Protein AF-A0A925TRJ9-F1 (afdb_monomer_lite)

Sequence (64 aa):
MKTAEVEVFSEATNDPVVRMQGRAFPGIVIQGDSLKNIYALAEEIRALAAQTEQAELTEVASEL

Radius of gyration: 17.24 Å; chains: 1; bounding box: 34×28×43 Å

pLDDT: mean 79.12, std 12.3, range [45.81, 95.62]

Structure (mmCIF, N/CA/C/O backbone):
data_AF-A0A925TRJ9-F1
#
_entry.id   AF-A0A925TRJ9-F1
#
loop_
_atom_site.group_PDB
_atom_site.id
_atom_site.type_symbol
_atom_site.label_atom_id
_atom_site.label_alt_id
_atom_site.label_comp_id
_atom_site.label_asym_id
_atom_site.label_entity_id
_atom_site.label_seq_id
_atom_site.pdbx_PDB_ins_code
_atom_site.Cartn_x
_atom_site.Cartn_y
_atom_site.Cartn_z
_atom_site.occupancy
_atom_site.B_iso_or_equiv
_atom_site.auth_seq_id
_atom_site.auth_comp_id
_atom_site.auth_asym_id
_atom_site.auth_atom_id
_atom_site.pdbx_PDB_model_num
ATOM 1 N N . MET A 1 1 ? 4.259 19.145 -14.243 1.00 45.81 1 MET A N 1
ATOM 2 C CA . MET A 1 1 ? 4.060 17.757 -14.714 1.00 45.81 1 MET A CA 1
ATOM 3 C C . MET A 1 1 ? 5.266 17.378 -15.559 1.00 45.81 1 MET A C 1
ATOM 5 O O . MET A 1 1 ? 5.665 18.190 -16.382 1.00 45.81 1 MET A O 1
ATOM 9 N N . LYS A 1 2 ? 5.894 16.224 -15.314 1.00 66.62 2 LYS A N 1
ATOM 10 C CA . LYS A 1 2 ? 7.047 15.736 -16.085 1.00 66.62 2 LYS A CA 1
ATOM 11 C C . LYS A 1 2 ? 6.691 14.356 -16.624 1.00 66.62 2 LYS A C 1
ATOM 13 O O . LYS A 1 2 ? 6.266 13.509 -15.846 1.00 66.62 2 LYS A O 1
ATOM 18 N N . THR A 1 3 ? 6.821 14.163 -17.928 1.00 71.81 3 THR A N 1
ATOM 19 C CA . THR A 1 3 ? 6.571 12.887 -18.602 1.00 71.81 3 THR A CA 1
ATOM 20 C C . THR A 1 3 ? 7.900 12.190 -18.873 1.00 71.81 3 THR A C 1
ATOM 22 O O . THR A 1 3 ? 8.925 12.844 -19.078 1.00 71.81 3 THR A O 1
ATOM 25 N N . ALA A 1 4 ? 7.895 10.864 -18.821 1.00 74.75 4 ALA A N 1
ATOM 26 C CA . ALA A 1 4 ? 9.034 10.036 -19.185 1.00 74.75 4 ALA A CA 1
ATOM 27 C C . ALA A 1 4 ? 8.519 8.800 -19.920 1.00 74.75 4 ALA A C 1
ATOM 29 O O . ALA A 1 4 ? 7.527 8.207 -19.498 1.00 74.75 4 ALA A O 1
ATOM 30 N N . GLU A 1 5 ? 9.192 8.431 -21.004 1.00 78.69 5 GLU A N 1
ATOM 31 C CA . GLU A 1 5 ? 8.949 7.171 -21.702 1.00 78.69 5 GLU A CA 1
ATOM 32 C C . GLU A 1 5 ? 9.713 6.050 -20.989 1.00 78.69 5 GLU A C 1
ATOM 34 O O . GL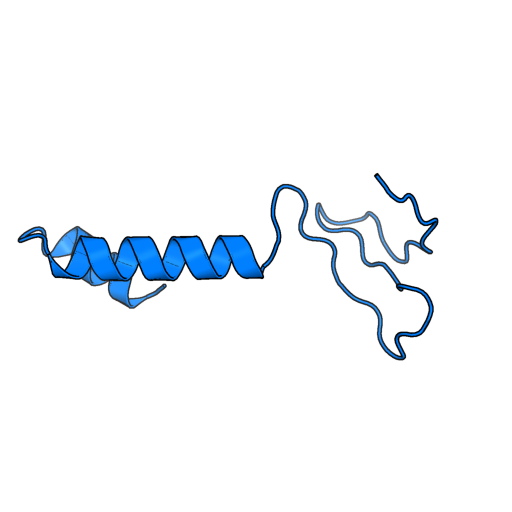U A 1 5 ? 10.867 6.230 -20.585 1.00 78.69 5 GLU A O 1
ATOM 39 N N . VAL A 1 6 ? 9.060 4.904 -20.801 1.00 78.25 6 VAL A N 1
ATOM 40 C CA . VAL A 1 6 ? 9.625 3.733 -20.121 1.00 78.25 6 VAL A CA 1
ATOM 41 C C . VAL A 1 6 ? 9.428 2.484 -20.967 1.00 78.25 6 VAL A C 1
ATOM 43 O O . VAL A 1 6 ? 8.425 2.343 -21.662 1.00 78.25 6 VAL A O 1
ATOM 46 N N . GLU A 1 7 ? 10.394 1.575 -20.894 1.00 75.81 7 GLU A N 1
ATOM 47 C CA . GLU A 1 7 ? 10.313 0.260 -21.528 1.00 75.81 7 GLU A CA 1
ATOM 48 C C . GLU A 1 7 ? 9.446 -0.670 -20.668 1.00 75.81 7 GLU A C 1
ATOM 50 O O . GLU A 1 7 ? 9.708 -0.818 -19.468 1.00 75.81 7 GLU A O 1
ATOM 55 N N . VAL A 1 8 ? 8.422 -1.272 -21.280 1.00 74.12 8 VAL A N 1
ATOM 56 C CA . VAL A 1 8 ? 7.488 -2.215 -20.645 1.00 74.12 8 VAL A CA 1
ATOM 57 C C . VAL A 1 8 ? 7.916 -3.643 -20.984 1.00 74.12 8 VAL A C 1
ATOM 59 O O . VAL A 1 8 ? 8.047 -3.993 -22.153 1.00 74.12 8 VAL A O 1
ATOM 62 N N . PHE A 1 9 ? 8.137 -4.472 -19.962 1.00 67.88 9 PHE A N 1
ATOM 63 C CA . PHE A 1 9 ? 8.589 -5.863 -20.124 1.00 67.88 9 PHE A CA 1
ATOM 64 C C . PHE A 1 9 ? 7.441 -6.878 -20.154 1.00 67.88 9 PHE A C 1
ATOM 66 O O . PHE A 1 9 ? 7.607 -7.974 -20.686 1.00 67.88 9 PHE A O 1
ATOM 73 N N . SER A 1 10 ? 6.295 -6.547 -19.558 1.00 68.00 10 SER A N 1
ATOM 74 C CA . SER A 1 10 ? 5.102 -7.393 -19.540 1.00 68.00 10 SER A CA 1
ATOM 75 C C . SER A 1 10 ? 3.866 -6.556 -19.228 1.00 68.00 10 SER A C 1
ATOM 77 O O . SER A 1 10 ? 3.895 -5.734 -18.312 1.00 68.00 10 SER A O 1
ATOM 79 N N . GLU A 1 11 ? 2.789 -6.816 -19.967 1.00 65.94 11 GLU A N 1
ATOM 80 C CA . GLU A 1 11 ? 1.440 -6.269 -19.751 1.00 65.94 11 GLU A CA 1
ATOM 81 C C . GLU A 1 11 ? 0.450 -7.363 -19.307 1.00 65.94 11 GLU A C 1
ATOM 83 O O . G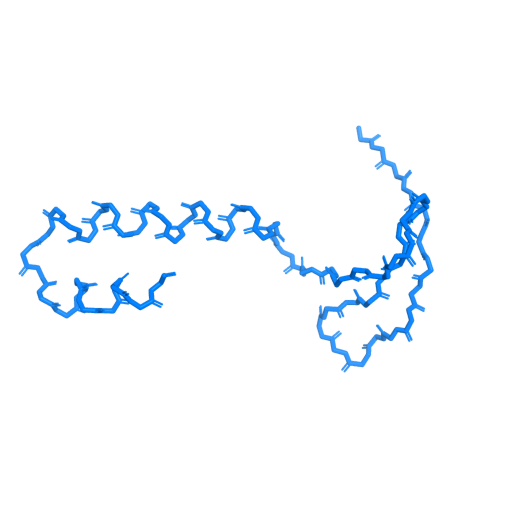LU A 1 11 ? -0.755 -7.145 -19.251 1.00 65.94 11 GLU A O 1
ATOM 88 N N . ALA A 1 12 ? 0.941 -8.572 -19.010 1.00 63.34 12 ALA A N 1
ATOM 89 C CA . ALA A 1 12 ? 0.094 -9.723 -18.688 1.00 63.34 12 ALA A CA 1
ATOM 90 C C . ALA A 1 12 ? -0.610 -9.618 -17.315 1.00 63.34 12 ALA A C 1
ATOM 92 O O . ALA A 1 12 ? -1.457 -10.451 -16.996 1.00 63.34 12 ALA A O 1
ATOM 93 N N . THR A 1 13 ? -0.261 -8.618 -16.503 1.00 56.22 13 THR A N 1
ATOM 94 C CA . THR A 1 13 ? -0.808 -8.340 -15.166 1.00 56.22 13 THR A CA 1
ATOM 95 C C . THR A 1 13 ? -1.216 -6.868 -15.065 1.00 56.22 13 THR A C 1
ATOM 97 O O . THR A 1 13 ? -0.656 -6.036 -15.773 1.00 56.22 13 THR A O 1
ATOM 100 N N . ASN A 1 14 ? -2.140 -6.526 -14.153 1.00 58.78 14 ASN A N 1
ATOM 101 C CA . ASN A 1 14 ? -2.577 -5.136 -13.886 1.00 58.78 14 ASN A CA 1
ATOM 102 C C . ASN A 1 14 ? -1.439 -4.176 -13.480 1.00 58.78 14 ASN A C 1
ATOM 104 O O . ASN A 1 14 ? -1.641 -2.966 -13.413 1.00 58.78 14 ASN A O 1
ATOM 108 N N . ASP A 1 15 ? -0.249 -4.717 -13.238 1.00 62.94 15 ASP A N 1
ATOM 109 C CA . ASP A 1 15 ? 0.938 -3.985 -12.846 1.00 62.94 15 ASP A CA 1
ATOM 110 C C . ASP A 1 15 ? 2.018 -4.121 -13.936 1.00 62.94 15 ASP A C 1
ATOM 112 O O . ASP A 1 15 ? 2.665 -5.174 -14.027 1.00 62.94 15 ASP A O 1
ATOM 116 N N . PRO A 1 16 ? 2.226 -3.108 -14.801 1.00 67.81 16 PRO A N 1
ATOM 117 C CA . PRO A 1 16 ? 3.260 -3.183 -15.821 1.00 67.81 16 PRO A CA 1
ATOM 118 C C . PRO A 1 16 ? 4.650 -3.195 -15.180 1.00 67.81 16 PRO A C 1
ATOM 120 O O . PRO A 1 16 ? 4.985 -2.372 -14.320 1.00 67.81 16 PRO A O 1
ATOM 123 N N . VAL A 1 17 ? 5.493 -4.124 -15.629 1.00 69.25 17 VAL A N 1
ATOM 124 C CA . VAL A 1 17 ? 6.909 -4.161 -15.243 1.00 69.25 17 VAL A CA 1
ATOM 125 C C . VAL A 1 17 ? 7.663 -3.161 -16.111 1.00 69.25 17 VAL A C 1
ATOM 127 O O . VAL A 1 17 ? 7.721 -3.323 -17.331 1.00 69.25 17 VAL A O 1
ATOM 130 N N . VAL A 1 18 ? 8.258 -2.140 -15.492 1.00 74.06 18 VAL A N 1
ATOM 131 C CA . VAL A 1 18 ? 8.950 -1.046 -16.188 1.00 74.06 18 VAL A CA 1
ATOM 132 C C . VAL A 1 18 ? 10.390 -0.887 -15.722 1.00 74.06 18 VAL A C 1
ATOM 134 O O . VAL A 1 18 ? 10.735 -1.150 -14.568 1.00 74.06 18 VAL A O 1
ATOM 137 N N . ARG A 1 19 ? 11.251 -0.363 -16.595 1.00 74.62 19 ARG A N 1
ATOM 138 C CA . ARG A 1 19 ? 12.605 0.062 -16.214 1.00 74.62 19 ARG A CA 1
ATOM 139 C C . ARG A 1 19 ? 12.755 1.572 -16.349 1.00 74.62 19 ARG A C 1
ATOM 141 O O . ARG A 1 19 ? 12.818 2.111 -17.449 1.00 74.62 19 ARG A O 1
ATOM 148 N N . MET A 1 20 ? 12.857 2.252 -15.209 1.00 76.12 20 MET A N 1
ATOM 149 C CA . MET A 1 20 ? 13.180 3.681 -15.164 1.00 76.12 20 MET A CA 1
ATOM 150 C C . MET A 1 20 ? 14.634 3.909 -15.598 1.00 76.12 20 MET A C 1
ATOM 152 O O . MET A 1 20 ? 15.528 3.176 -15.161 1.00 76.12 20 MET A O 1
ATOM 156 N N . GLN A 1 21 ? 14.892 4.946 -16.404 1.00 73.12 21 GLN A N 1
ATOM 157 C CA . GLN A 1 21 ? 16.264 5.319 -16.769 1.00 73.12 21 GLN A CA 1
ATOM 158 C C . GLN A 1 21 ? 17.121 5.554 -15.514 1.00 73.12 21 GLN A C 1
ATOM 160 O O . GLN A 1 21 ? 16.708 6.243 -14.582 1.00 73.12 21 GLN A O 1
ATOM 165 N N . GLY A 1 22 ? 18.324 4.975 -15.497 1.00 75.50 22 GLY A N 1
ATOM 166 C CA . GLY A 1 22 ? 19.272 5.097 -14.385 1.00 75.50 22 GLY A CA 1
ATOM 167 C C . GLY A 1 22 ? 19.099 4.078 -13.252 1.00 75.50 22 GLY A C 1
ATOM 168 O O . GLY A 1 22 ? 19.883 4.109 -12.306 1.00 75.50 22 GLY A O 1
ATOM 169 N N . ARG A 1 23 ? 18.127 3.155 -13.325 1.00 75.62 23 ARG A N 1
ATOM 170 C CA . ARG A 1 23 ? 18.033 2.019 -12.390 1.00 75.62 23 ARG A CA 1
ATOM 171 C C . ARG A 1 23 ? 18.620 0.741 -12.986 1.00 75.62 23 ARG A C 1
ATOM 173 O O . ARG A 1 23 ? 18.352 0.403 -14.134 1.00 75.62 23 ARG A O 1
ATOM 180 N N . ALA A 1 24 ? 19.386 0.016 -12.170 1.00 75.75 24 ALA A N 1
ATOM 181 C CA . ALA A 1 24 ? 19.989 -1.264 -12.548 1.00 75.75 24 ALA A CA 1
ATOM 182 C C . ALA A 1 24 ? 18.967 -2.412 -12.630 1.00 75.75 24 ALA A C 1
ATOM 184 O O . ALA A 1 24 ? 19.174 -3.361 -13.380 1.00 75.75 24 ALA A O 1
ATOM 185 N N . PHE A 1 25 ? 17.858 -2.310 -11.889 1.00 73.88 25 PHE A N 1
ATOM 186 C CA . PHE A 1 25 ? 16.831 -3.347 -11.800 1.00 73.88 25 PHE A CA 1
ATOM 187 C C . PHE A 1 25 ? 15.452 -2.798 -12.202 1.00 73.88 25 PHE A C 1
ATOM 189 O O . PHE A 1 25 ? 15.153 -1.636 -11.891 1.00 73.88 25 PHE A O 1
ATOM 196 N N . PRO A 1 26 ? 14.621 -3.600 -12.895 1.00 71.31 26 PRO A N 1
ATOM 197 C CA . PRO A 1 26 ? 13.250 -3.228 -13.231 1.00 71.31 26 PRO A CA 1
ATOM 198 C C . PRO A 1 26 ? 12.393 -3.084 -11.965 1.00 71.31 26 PRO A C 1
ATOM 200 O O . PRO A 1 26 ? 12.662 -3.704 -10.938 1.00 71.31 26 PRO A O 1
ATOM 203 N N . GLY A 1 27 ? 11.372 -2.234 -12.039 1.00 69.25 27 GLY A N 1
ATOM 204 C CA . GLY A 1 27 ? 10.370 -2.038 -10.996 1.00 69.25 27 GLY A CA 1
ATOM 205 C C . GLY A 1 27 ? 8.977 -2.410 -11.496 1.00 69.25 27 GLY A C 1
ATOM 206 O O . GLY A 1 27 ? 8.734 -2.46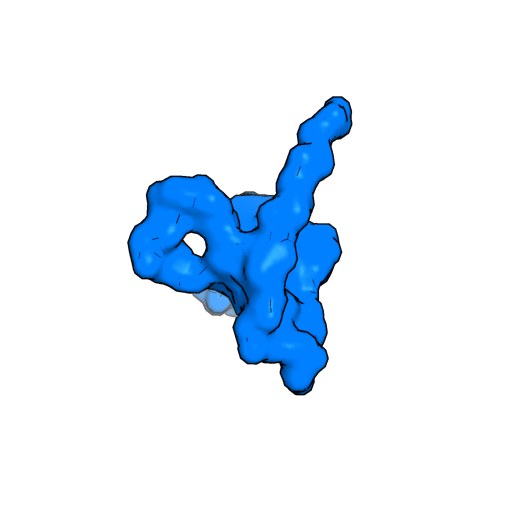9 -12.698 1.00 69.25 27 GLY A O 1
ATOM 207 N N . ILE A 1 28 ? 8.060 -2.648 -10.566 1.00 69.75 28 ILE A N 1
ATOM 208 C CA . ILE A 1 28 ? 6.648 -2.897 -10.863 1.00 69.75 28 ILE A CA 1
ATOM 209 C C . ILE A 1 28 ? 5.887 -1.584 -10.659 1.00 69.75 28 ILE A C 1
ATOM 211 O O . ILE A 1 28 ? 6.078 -0.907 -9.644 1.00 69.75 28 ILE A O 1
ATOM 215 N N . VAL A 1 29 ? 5.067 -1.196 -11.634 1.00 70.38 29 VAL A N 1
ATOM 216 C CA . VAL A 1 29 ? 4.132 -0.075 -11.493 1.00 70.38 29 VAL A CA 1
ATOM 217 C C . VAL A 1 29 ? 2.870 -0.600 -10.838 1.00 70.38 29 VAL A C 1
ATOM 219 O O . VAL A 1 29 ? 2.196 -1.428 -11.429 1.00 70.38 29 VAL A O 1
ATOM 222 N N . ILE A 1 30 ? 2.530 -0.076 -9.665 1.00 68.44 30 ILE A N 1
ATOM 223 C CA . ILE A 1 30 ? 1.227 -0.325 -9.047 1.00 68.44 30 ILE A CA 1
ATOM 224 C C . ILE A 1 30 ? 0.275 0.748 -9.571 1.00 68.44 30 ILE A C 1
ATOM 226 O O . ILE A 1 30 ? 0.486 1.940 -9.332 1.00 68.44 30 ILE A O 1
ATOM 230 N N . GLN A 1 31 ? -0.723 0.356 -10.365 1.00 62.91 31 GLN A N 1
ATOM 231 C CA . GLN A 1 31 ? -1.692 1.315 -10.896 1.00 62.91 31 GLN A CA 1
ATOM 232 C C . GLN A 1 31 ? -2.627 1.813 -9.786 1.00 62.91 31 GLN A C 1
ATOM 234 O O . GLN A 1 31 ? -3.241 1.028 -9.074 1.00 62.91 31 GLN A O 1
ATOM 239 N N . GLY A 1 32 ? -2.774 3.136 -9.677 1.00 62.00 32 GLY A N 1
ATOM 240 C CA . GLY A 1 32 ? -3.761 3.779 -8.802 1.00 62.00 32 GLY A CA 1
ATOM 241 C C . GLY A 1 32 ? -3.196 4.410 -7.530 1.00 62.00 32 GLY A C 1
ATOM 242 O O . GLY A 1 32 ? -3.835 5.316 -7.005 1.00 62.00 32 GLY A O 1
ATOM 243 N N . ASP A 1 33 ? -1.995 4.028 -7.082 1.00 59.78 33 ASP A N 1
ATOM 244 C CA . ASP A 1 33 ? -1.314 4.705 -5.975 1.00 59.78 33 ASP A CA 1
ATOM 245 C C . ASP A 1 33 ? 0.194 4.381 -5.907 1.00 59.78 33 ASP A C 1
ATOM 247 O O . ASP A 1 33 ? 0.686 3.474 -6.574 1.00 59.78 33 ASP A O 1
ATOM 251 N N . SER A 1 34 ? 0.965 5.109 -5.095 1.00 69.94 34 SER A N 1
ATOM 252 C CA . SER A 1 34 ? 2.343 4.713 -4.774 1.00 69.94 34 SER A CA 1
ATOM 253 C C . SER A 1 34 ? 2.372 3.734 -3.595 1.00 69.94 34 SER A C 1
ATOM 255 O O . SER A 1 34 ? 1.597 3.884 -2.654 1.00 69.94 34 SER A O 1
ATOM 257 N N . LEU A 1 35 ? 3.331 2.794 -3.568 1.00 76.00 35 LEU A N 1
ATOM 258 C CA . LEU A 1 35 ? 3.574 1.934 -2.389 1.00 76.00 35 LEU A CA 1
ATOM 259 C C . LEU A 1 35 ? 3.698 2.740 -1.090 1.00 76.00 35 LEU A C 1
ATOM 261 O O . LEU A 1 35 ? 3.276 2.290 -0.033 1.00 76.00 35 LEU A O 1
ATOM 265 N N . LYS A 1 36 ? 4.260 3.951 -1.177 1.00 78.31 36 LYS A N 1
ATOM 266 C CA . LYS A 1 36 ? 4.382 4.868 -0.043 1.00 78.31 36 LYS A CA 1
ATOM 267 C C . LYS A 1 36 ? 3.018 5.294 0.503 1.00 78.31 36 LYS A C 1
ATOM 269 O O . LYS A 1 36 ? 2.876 5.413 1.713 1.00 78.31 36 LYS A O 1
ATOM 274 N N . ASN A 1 37 ? 2.051 5.546 -0.368 1.00 80.50 37 ASN A N 1
ATOM 275 C CA . ASN A 1 37 ? 0.718 5.978 0.036 1.00 80.50 37 ASN A CA 1
ATOM 276 C C . ASN A 1 37 ? -0.092 4.803 0.590 1.00 80.50 37 ASN A C 1
ATOM 278 O O . ASN A 1 37 ? -0.712 4.959 1.633 1.00 80.50 37 ASN A O 1
ATOM 282 N N . ILE A 1 38 ? 0.016 3.615 -0.018 1.00 84.38 38 ILE A N 1
ATOM 283 C CA . ILE A 1 38 ? -0.566 2.378 0.529 1.00 84.38 38 ILE A CA 1
ATOM 284 C C . ILE A 1 38 ? -0.014 2.110 1.935 1.0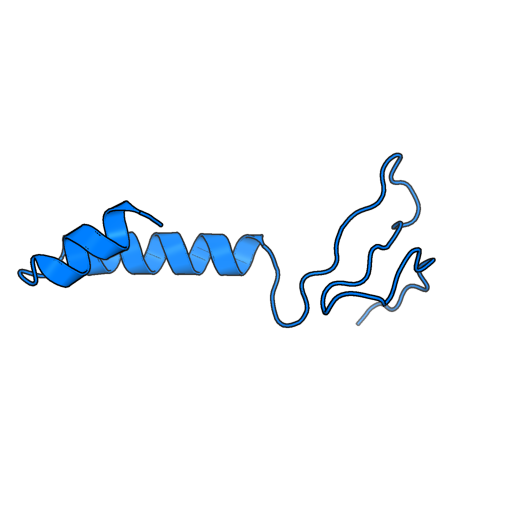0 84.38 38 ILE A C 1
ATOM 286 O O . ILE A 1 38 ? -0.776 1.881 2.867 1.00 84.38 38 ILE A O 1
ATOM 290 N N . TYR A 1 39 ? 1.307 2.215 2.105 1.00 88.75 39 TYR A N 1
ATOM 291 C CA . TYR A 1 39 ? 1.957 2.080 3.408 1.00 88.75 39 TYR A CA 1
ATOM 292 C C . TYR A 1 39 ? 1.481 3.141 4.413 1.00 88.75 39 TYR A C 1
ATOM 294 O O . TYR A 1 39 ? 1.177 2.821 5.557 1.00 88.75 39 TYR A O 1
ATOM 302 N N . ALA A 1 40 ? 1.388 4.407 3.996 1.00 90.00 40 ALA A N 1
ATOM 303 C CA . ALA A 1 40 ? 0.920 5.485 4.866 1.00 90.00 40 ALA A CA 1
ATOM 304 C C . ALA A 1 40 ? -0.540 5.284 5.310 1.00 90.00 40 ALA A C 1
ATOM 306 O O . ALA A 1 40 ? -0.854 5.517 6.473 1.00 90.00 40 ALA A O 1
ATOM 307 N N . LEU A 1 41 ? -1.407 4.816 4.407 1.00 91.56 41 LEU A N 1
ATOM 308 C CA . LEU A 1 41 ? -2.799 4.482 4.712 1.00 91.56 41 LEU A CA 1
ATOM 309 C C .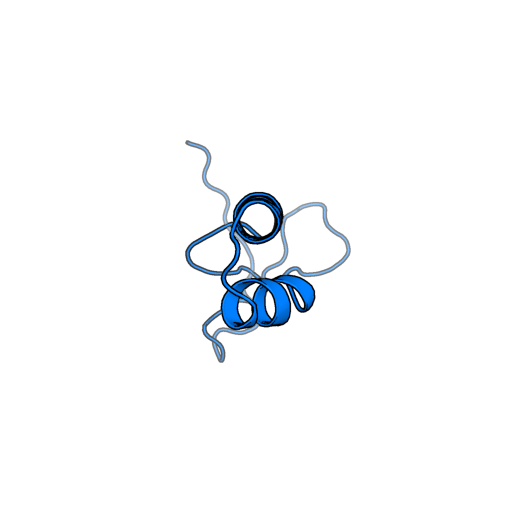 LEU A 1 41 ? -2.897 3.310 5.694 1.00 91.56 41 LEU A C 1
ATOM 311 O O . LEU A 1 41 ? -3.682 3.375 6.635 1.00 91.56 41 LEU A O 1
ATOM 315 N N . ALA A 1 42 ? -2.085 2.265 5.513 1.00 93.19 42 ALA A N 1
ATOM 316 C CA . ALA A 1 42 ? -2.017 1.143 6.448 1.00 93.19 42 ALA A CA 1
ATOM 317 C C . ALA A 1 42 ? -1.611 1.604 7.862 1.00 93.19 42 ALA A C 1
ATOM 319 O O . ALA A 1 42 ? -2.275 1.258 8.838 1.00 93.19 42 ALA A O 1
ATOM 320 N N . GLU A 1 43 ? -0.589 2.459 7.974 1.00 95.62 43 GLU A N 1
ATOM 321 C CA . GLU A 1 43 ? -0.164 3.045 9.255 1.00 95.62 43 GLU A CA 1
ATOM 322 C C . GLU A 1 43 ? -1.262 3.895 9.913 1.00 95.62 43 GLU A C 1
ATOM 324 O O . GLU A 1 43 ? -1.473 3.812 11.125 1.00 95.62 43 GLU A O 1
ATOM 329 N N . GLU A 1 44 ? -1.987 4.698 9.132 1.00 95.00 44 GLU A N 1
ATOM 330 C CA . GLU A 1 44 ? -3.099 5.507 9.638 1.00 95.00 44 GLU A CA 1
ATOM 331 C C . GLU A 1 44 ? -4.242 4.627 10.163 1.00 95.00 44 GLU A C 1
ATOM 333 O O . GLU A 1 44 ? -4.746 4.858 11.265 1.00 95.00 44 GLU A O 1
ATOM 338 N N . ILE A 1 45 ? -4.597 3.568 9.427 1.00 95.06 45 ILE A N 1
ATOM 339 C CA . ILE A 1 45 ? -5.600 2.585 9.853 1.00 95.06 45 ILE A CA 1
ATOM 340 C C . ILE A 1 45 ? -5.170 1.916 11.161 1.00 95.06 45 ILE A C 1
ATOM 342 O O . ILE A 1 45 ? -5.977 1.839 12.086 1.00 95.06 45 ILE A O 1
ATOM 346 N N . ARG A 1 46 ? -3.903 1.500 11.292 1.00 95.00 46 ARG A N 1
ATOM 347 C CA . ARG A 1 46 ? -3.364 0.930 12.540 1.00 95.00 46 ARG A CA 1
ATOM 348 C C . ARG A 1 46 ? -3.488 1.894 13.716 1.00 95.00 46 ARG A C 1
ATOM 350 O O . ARG A 1 46 ? -3.924 1.501 14.798 1.00 95.00 46 ARG A O 1
ATOM 357 N N . ALA A 1 47 ? -3.131 3.160 13.509 1.00 94.19 47 ALA A N 1
ATOM 358 C CA . ALA A 1 47 ? -3.195 4.181 14.549 1.00 94.19 47 ALA A CA 1
ATOM 359 C C . ALA A 1 47 ? -4.635 4.478 14.997 1.00 94.19 47 ALA A C 1
ATOM 361 O O . ALA A 1 47 ? -4.875 4.692 16.187 1.00 94.19 47 ALA A O 1
ATOM 362 N N . LEU A 1 48 ? -5.591 4.486 14.064 1.00 94.81 48 LEU A N 1
ATOM 363 C CA . LEU A 1 48 ? -7.014 4.672 14.360 1.00 94.81 48 LEU A CA 1
ATOM 364 C C . LEU A 1 48 ? -7.623 3.430 15.023 1.00 94.81 48 LEU A C 1
ATOM 366 O O . LEU A 1 48 ? -8.385 3.564 15.980 1.00 94.81 48 LEU A O 1
ATOM 370 N N . ALA A 1 49 ? -7.250 2.229 14.574 1.00 94.75 49 ALA A N 1
ATOM 371 C CA . ALA A 1 49 ? -7.708 0.970 15.154 1.00 94.75 49 ALA A CA 1
ATOM 372 C C . ALA A 1 49 ? -7.279 0.830 16.626 1.00 94.75 49 ALA A C 1
ATOM 374 O O . ALA A 1 49 ? -8.066 0.421 17.473 1.00 94.75 49 ALA A O 1
ATOM 375 N N . ALA A 1 50 ? -6.067 1.273 16.971 1.00 90.19 50 ALA A N 1
ATOM 376 C CA . ALA A 1 50 ? -5.583 1.276 18.353 1.00 90.19 50 ALA A CA 1
ATOM 377 C C . ALA A 1 50 ? -6.392 2.185 19.306 1.00 90.19 50 ALA A C 1
ATOM 379 O O . ALA A 1 50 ? -6.247 2.078 20.522 1.00 90.19 50 ALA A O 1
ATOM 380 N N . GLN A 1 51 ? -7.217 3.088 18.770 1.00 93.12 51 GLN A N 1
ATOM 381 C CA . GLN A 1 51 ? -8.041 4.025 19.540 1.00 93.12 51 GLN A CA 1
ATOM 382 C C . GLN A 1 51 ? -9.509 3.582 19.660 1.00 93.12 51 GLN A C 1
ATOM 384 O O . GLN A 1 51 ? -10.295 4.277 20.303 1.00 93.12 51 GLN A O 1
ATOM 389 N N . THR A 1 52 ? -9.898 2.454 19.054 1.00 90.25 52 THR A N 1
ATOM 390 C CA . THR A 1 52 ? -11.262 1.910 19.142 1.00 90.25 52 THR A CA 1
ATOM 391 C C . THR A 1 52 ? -11.347 0.729 20.111 1.00 90.25 52 THR A C 1
ATOM 393 O O . THR A 1 52 ? -10.365 0.041 20.374 1.00 90.25 52 THR A O 1
ATOM 396 N N . GLU A 1 53 ? -12.550 0.454 20.617 1.00 90.62 53 GLU A N 1
ATOM 397 C CA . GLU A 1 53 ? -12.854 -0.738 21.426 1.00 90.62 53 GLU A CA 1
ATOM 398 C C . GLU A 1 53 ? -13.340 -1.928 20.568 1.00 90.62 53 GLU A C 1
ATOM 400 O O . GLU A 1 53 ? -13.731 -2.972 21.091 1.00 90.62 53 GLU A O 1
ATOM 405 N N . GLN A 1 54 ? -13.332 -1.796 19.236 1.00 93.12 54 GLN A N 1
ATOM 406 C CA . GLN A 1 54 ? -13.748 -2.863 18.322 1.00 93.12 54 GLN A CA 1
ATOM 407 C C . GLN A 1 54 ? -12.631 -3.893 18.123 1.00 93.12 54 GLN A C 1
ATOM 409 O O . GLN A 1 54 ? -11.756 -3.718 17.280 1.00 93.12 54 GLN A O 1
ATOM 414 N N . ALA A 1 55 ? -12.702 -4.995 18.873 1.00 90.38 55 ALA A N 1
ATOM 415 C CA . ALA A 1 55 ? -11.702 -6.065 18.849 1.00 90.38 55 ALA A CA 1
ATOM 416 C C . ALA A 1 55 ? -11.416 -6.621 17.440 1.00 90.38 55 ALA A C 1
ATOM 418 O O . ALA A 1 55 ? -10.254 -6.797 17.091 1.00 90.38 55 ALA A O 1
ATOM 419 N N . GLU A 1 56 ? -12.454 -6.827 16.623 1.00 92.56 56 GLU A N 1
ATOM 420 C CA . GLU A 1 56 ? -12.319 -7.329 15.246 1.00 92.56 56 GLU A CA 1
ATOM 421 C C . GLU A 1 56 ? -11.510 -6.368 14.360 1.00 92.56 56 GLU A C 1
ATOM 423 O O . GLU A 1 56 ? -10.639 -6.793 13.605 1.00 92.56 56 GLU A O 1
ATOM 428 N N . LEU A 1 57 ? -11.737 -5.056 14.493 1.00 91.25 57 LEU A N 1
ATOM 429 C CA . LEU A 1 57 ? -10.990 -4.054 13.732 1.00 91.25 57 LEU A CA 1
ATOM 430 C C . LEU A 1 57 ? -9.521 -4.003 14.170 1.00 91.25 57 LEU A C 1
ATOM 432 O O . LEU A 1 57 ? -8.633 -3.878 13.329 1.00 91.25 57 LEU A O 1
ATOM 436 N N . THR A 1 58 ? -9.260 -4.122 15.471 1.00 91.88 58 THR A N 1
ATOM 437 C CA . THR A 1 58 ? -7.899 -4.161 16.023 1.00 91.88 58 THR A CA 1
ATOM 438 C C . THR A 1 58 ? -7.136 -5.406 15.578 1.00 91.88 58 THR A C 1
ATOM 440 O O . THR A 1 58 ? -5.951 -5.311 15.263 1.00 91.88 58 THR A O 1
ATOM 443 N N . GLU A 1 59 ? -7.803 -6.560 15.527 1.00 93.00 59 GLU A N 1
ATOM 444 C CA . GLU A 1 59 ? -7.223 -7.815 15.043 1.00 93.00 59 GLU A CA 1
ATOM 445 C C . GLU A 1 59 ? -6.828 -7.698 13.568 1.00 93.00 59 GLU A C 1
ATOM 447 O O . GLU A 1 59 ? -5.655 -7.870 13.242 1.00 93.00 59 GLU A O 1
ATOM 452 N N . VAL A 1 60 ? -7.755 -7.281 12.698 1.00 93.19 60 VAL A N 1
ATOM 453 C CA . VAL A 1 60 ? -7.479 -7.109 11.260 1.00 93.19 60 VAL A CA 1
ATOM 454 C C . VAL A 1 60 ? -6.381 -6.068 11.018 1.00 93.19 60 VAL A C 1
ATOM 456 O O . VAL A 1 60 ? -5.490 -6.284 10.201 1.00 93.19 60 VAL A O 1
ATOM 459 N N . ALA A 1 61 ? -6.392 -4.949 11.746 1.00 92.62 61 ALA A N 1
ATOM 460 C CA . ALA A 1 61 ?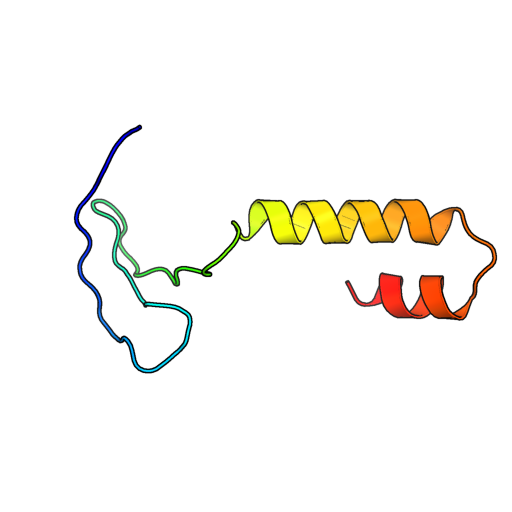 -5.367 -3.917 11.601 1.00 92.62 61 ALA A CA 1
ATOM 461 C C . ALA A 1 61 ? -3.974 -4.377 12.062 1.00 92.62 61 ALA A C 1
ATOM 463 O O . ALA A 1 61 ? -2.977 -3.801 11.636 1.00 92.62 61 ALA A O 1
ATOM 464 N N . SER A 1 62 ? -3.872 -5.400 12.916 1.00 89.88 62 SER A N 1
ATOM 465 C CA . SER A 1 62 ? -2.575 -5.934 13.350 1.00 89.88 62 SER A CA 1
ATOM 466 C C . SER A 1 62 ? -1.824 -6.700 12.253 1.00 89.88 62 SER A C 1
ATOM 468 O O . SER A 1 62 ? -0.616 -6.897 12.379 1.00 89.88 62 SER A O 1
ATOM 470 N N . GLU A 1 63 ? -2.522 -7.090 11.183 1.00 90.31 63 GLU A N 1
ATOM 471 C CA . GLU A 1 63 ? -1.970 -7.813 10.033 1.00 90.31 63 GLU A CA 1
ATOM 472 C C . GLU A 1 63 ? -1.549 -6.896 8.865 1.00 90.31 63 GLU A C 1
ATOM 474 O O . GLU A 1 63 ? -0.999 -7.387 7.875 1.00 90.31 63 GLU A O 1
ATOM 479 N N . LEU A 1 64 ? -1.803 -5.583 8.971 1.00 85.94 64 LEU A N 1
ATOM 480 C CA . LEU A 1 64 ? -1.359 -4.546 8.025 1.00 85.94 64 LEU A CA 1
ATOM 481 C C . LEU A 1 64 ? 0.086 -4.106 8.303 1.00 85.94 64 LEU A C 1
ATOM 483 O O . LEU A 1 64 ? 0.812 -3.862 7.311 1.00 85.94 64 LEU A O 1
#

Secondary structure (DSSP, 8-state):
------EEEE-SSSS-EEE-TT-SS-EE--TTS-HHHHHHHHHHHHHHHTTS--HHHHHHHTT-

Foldseek 3Di:
DDDDDWDFPDPPDPWTFTDDPPDPDIDTHDPPDDPVVVVVVLVVQQVVLVVDPPPVSNVVSVVD